Protein AF-A0A954YAK0-F1 (afdb_monomer)

Foldseek 3Di:
DLVCLLCVDDLCVVCVVVVHDSVVLVVCVVVDVVSVVSSVCSNVNNVVVVVVVLVVQCVPPVSVVSVLVVCCVVPVVVRPDDPVNVD

Solvent-accessible surface area (backbone atoms only — not comparable to full-atom values): 4872 Å² total; per-residue (Å²): 78,58,70,45,21,47,73,60,44,53,69,64,56,21,22,56,72,69,74,42,61,55,68,58,53,54,50,46,34,74,73,33,64,68,57,33,50,50,49,51,49,22,50,53,46,28,57,52,50,53,50,49,52,50,58,57,47,47,71,38,80,92,36,49,64,54,49,51,53,51,44,27,70,77,38,40,96,79,56,48,80,55,83,81,73,74,116

Mean predicted aligned error: 5.67 Å

Structure (mmCIF, N/CA/C/O backbone):
data_AF-A0A954YAK0-F1
#
_entry.id   AF-A0A954YAK0-F1
#
loop_
_atom_site.group_PDB
_atom_site.id
_atom_site.type_symbol
_atom_site.label_atom_id
_atom_site.label_alt_id
_atom_site.label_comp_id
_atom_site.label_asym_id
_atom_site.label_entity_id
_atom_site.label_seq_id
_atom_site.pdbx_PDB_ins_code
_atom_site.Cartn_x
_atom_site.Cartn_y
_atom_site.Cartn_z
_atom_site.occupancy
_atom_site.B_iso_or_equiv
_atom_site.auth_seq_id
_atom_site.auth_comp_id
_atom_site.auth_asym_id
_atom_site.auth_atom_id
_atom_site.pdbx_PDB_model_num
ATOM 1 N N . MET A 1 1 ? -2.869 1.653 15.314 1.00 91.81 1 MET A N 1
ATOM 2 C CA . MET A 1 1 ? -3.478 0.961 14.152 1.00 91.81 1 MET A CA 1
ATOM 3 C C . MET A 1 1 ? -3.178 1.686 12.854 1.00 91.81 1 MET A C 1
ATOM 5 O O . MET A 1 1 ? -2.490 1.093 12.042 1.00 91.81 1 MET A O 1
ATOM 9 N N . ILE A 1 2 ? -3.646 2.928 12.664 1.00 95.62 2 ILE A N 1
ATOM 10 C CA . ILE A 1 2 ? -3.402 3.697 11.427 1.00 95.62 2 ILE A CA 1
ATOM 11 C C . ILE A 1 2 ? -1.909 3.743 11.081 1.00 95.62 2 ILE A C 1
ATOM 13 O O . ILE A 1 2 ? -1.539 3.451 9.957 1.00 95.62 2 ILE A O 1
ATOM 17 N N . GLU A 1 3 ? -1.041 3.976 12.066 1.00 94.06 3 GLU A N 1
ATOM 18 C CA . GLU A 1 3 ? 0.416 3.941 11.872 1.00 94.06 3 GLU A CA 1
ATOM 19 C C . GLU A 1 3 ? 0.930 2.594 11.347 1.00 94.06 3 GLU A C 1
ATOM 21 O O . GLU A 1 3 ? 1.756 2.568 10.447 1.00 94.06 3 GLU A O 1
ATOM 26 N N . VAL A 1 4 ? 0.411 1.475 11.862 1.00 95.75 4 VAL A N 1
ATOM 27 C CA . VAL A 1 4 ? 0.799 0.121 11.432 1.00 95.75 4 VAL A CA 1
ATOM 28 C C . VAL A 1 4 ? 0.333 -0.146 10.002 1.00 95.75 4 VAL A C 1
ATOM 30 O O . VAL A 1 4 ? 1.072 -0.718 9.209 1.00 95.75 4 VAL A O 1
ATOM 33 N N . LEU A 1 5 ? -0.865 0.322 9.648 1.00 96.19 5 LEU A N 1
ATOM 34 C CA . LEU A 1 5 ? -1.364 0.265 8.274 1.00 96.19 5 LEU A CA 1
ATOM 35 C C . LEU A 1 5 ? -0.498 1.104 7.330 1.00 96.19 5 LEU A C 1
ATOM 37 O O . LEU A 1 5 ? -0.159 0.632 6.254 1.00 96.19 5 LEU A O 1
ATOM 41 N N . SER A 1 6 ? -0.072 2.295 7.755 1.00 93.88 6 SER A N 1
ATOM 42 C CA . SER A 1 6 ? 0.814 3.175 6.980 1.00 93.88 6 SER A CA 1
ATOM 43 C C . SER A 1 6 ? 2.219 2.603 6.752 1.00 93.88 6 SER A C 1
ATOM 45 O O . SER A 1 6 ? 2.964 3.141 5.936 1.00 93.88 6 SER A O 1
ATOM 47 N N . LEU A 1 7 ? 2.597 1.522 7.442 1.00 92.06 7 LEU A N 1
ATOM 48 C CA . LEU A 1 7 ? 3.816 0.756 7.157 1.00 92.06 7 LEU A CA 1
ATOM 49 C C . LEU A 1 7 ? 3.618 -0.301 6.056 1.00 92.06 7 LEU A C 1
ATOM 51 O O . LEU A 1 7 ? 4.585 -0.938 5.647 1.00 92.06 7 LEU A O 1
ATOM 55 N N . GLY A 1 8 ? 2.383 -0.519 5.598 1.00 92.44 8 GLY A N 1
ATOM 56 C CA . GLY A 1 8 ? 2.024 -1.572 4.646 1.00 92.44 8 GLY A CA 1
ATOM 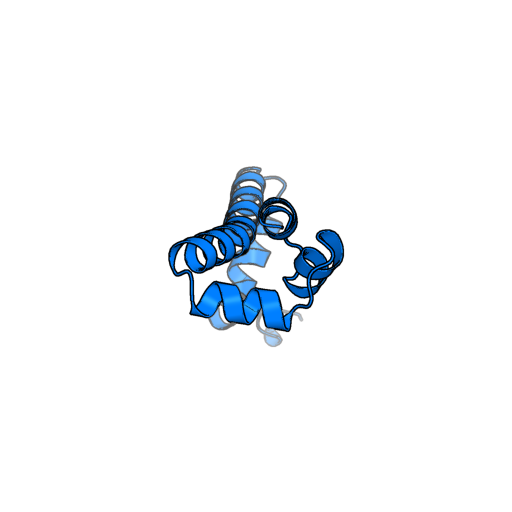57 C C . GLY A 1 8 ? 1.612 -2.885 5.289 1.00 92.44 8 GLY A C 1
ATOM 58 O O . GLY A 1 8 ? 1.471 -3.893 4.598 1.00 92.44 8 GLY A O 1
ATOM 59 N N . CYS A 1 9 ? 1.416 -2.906 6.608 1.00 95.06 9 CYS A N 1
ATOM 60 C CA . CYS A 1 9 ? 0.928 -4.103 7.270 1.00 95.06 9 CYS A CA 1
ATOM 61 C C . CYS A 1 9 ? -0.561 -4.347 6.951 1.00 95.06 9 CYS A C 1
ATOM 63 O O . CYS A 1 9 ? -1.340 -3.392 6.905 1.00 95.06 9 CYS A O 1
ATOM 65 N N . PRO A 1 10 ? -0.985 -5.619 6.815 1.00 95.12 10 PRO A N 1
ATOM 66 C CA . PRO A 1 10 ? -2.39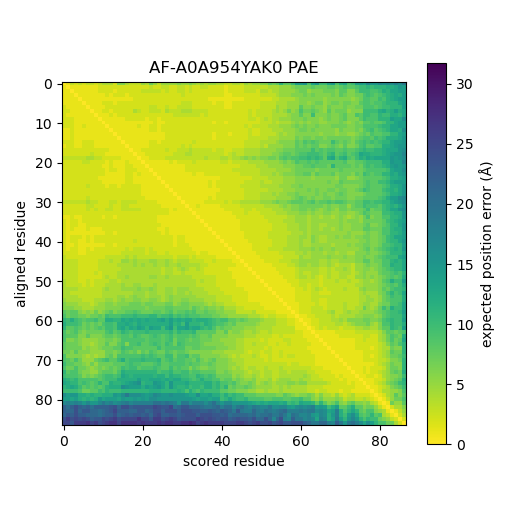5 -5.972 6.677 1.00 95.12 10 PRO A CA 1
ATOM 67 C C . PRO A 1 10 ? -3.247 -5.513 7.865 1.00 95.12 10 PRO A C 1
ATOM 69 O O . PRO A 1 10 ? -2.752 -5.350 8.988 1.00 95.12 10 PRO A O 1
ATOM 72 N N . LEU A 1 11 ? -4.556 -5.374 7.634 1.00 96.00 11 LEU A N 1
ATOM 73 C CA . LEU A 1 11 ? -5.517 -4.954 8.658 1.00 96.00 11 LEU A CA 1
ATOM 74 C C . LEU A 1 11 ? -5.555 -5.925 9.844 1.00 96.00 11 LEU A C 1
ATOM 76 O O . LEU A 1 11 ? -5.671 -5.492 10.986 1.00 96.00 11 LEU A O 1
ATOM 80 N N . GLU A 1 12 ? -5.380 -7.218 9.585 1.00 97.12 12 GLU A N 1
ATOM 81 C CA . GLU A 1 12 ? -5.265 -8.288 10.576 1.00 97.12 12 GLU A CA 1
ATOM 82 C C . GLU A 1 12 ? -4.103 -8.032 11.542 1.00 97.12 12 GLU A C 1
ATOM 84 O O . GLU A 1 12 ? -4.272 -8.079 12.762 1.00 97.12 12 GLU A O 1
ATOM 89 N N . THR A 1 13 ? -2.930 -7.699 10.997 1.00 97.25 13 THR A N 1
ATOM 90 C CA . THR A 1 13 ? -1.729 -7.379 11.777 1.00 97.25 13 THR A CA 1
ATOM 91 C C . THR A 1 13 ? -1.934 -6.105 12.587 1.00 97.25 13 THR A C 1
ATOM 93 O O . THR A 1 13 ? -1.600 -6.064 13.770 1.00 97.25 13 THR A O 1
ATOM 96 N N . ALA A 1 14 ? -2.520 -5.069 11.983 1.00 96.94 14 ALA A N 1
ATOM 97 C CA . ALA A 1 14 ? -2.783 -3.807 12.665 1.00 96.94 14 ALA A CA 1
ATOM 98 C C . ALA A 1 14 ? -3.818 -3.949 13.796 1.00 96.94 14 ALA A C 1
ATOM 100 O O . ALA A 1 14 ? -3.668 -3.305 14.836 1.00 96.94 14 ALA A O 1
ATOM 101 N N . ALA A 1 15 ? -4.836 -4.796 13.609 1.00 97.25 15 ALA A N 1
ATOM 102 C CA . ALA A 1 15 ? -5.840 -5.131 14.615 1.00 97.25 15 ALA A CA 1
ATOM 103 C C . ALA A 1 15 ? -5.217 -5.910 15.785 1.00 97.25 15 ALA A C 1
ATOM 105 O O . ALA A 1 15 ? -5.378 -5.515 16.941 1.00 97.25 15 ALA A O 1
ATOM 106 N N . GLY A 1 16 ? -4.416 -6.939 15.483 1.00 97.50 16 GLY A N 1
ATOM 107 C CA . GLY A 1 16 ? -3.659 -7.689 16.486 1.00 97.50 16 GLY A CA 1
ATOM 108 C C . GLY A 1 16 ? -2.691 -6.809 17.281 1.00 97.50 16 GLY A C 1
ATOM 109 O O . GLY A 1 16 ? -2.635 -6.915 18.503 1.00 97.50 16 GLY A O 1
ATOM 110 N N . TYR A 1 17 ? -1.999 -5.879 16.616 1.00 96.31 17 TYR A N 1
ATOM 111 C CA . TYR A 1 17 ? -1.057 -4.954 17.256 1.00 96.31 17 TYR A CA 1
ATOM 112 C C . TYR A 1 17 ? -1.714 -4.055 18.312 1.00 96.31 17 TYR A C 1
ATOM 114 O O . TYR A 1 17 ? -1.115 -3.783 19.348 1.00 96.31 17 TYR A O 1
ATOM 122 N N . VAL A 1 18 ? -2.948 -3.596 18.074 1.00 94.19 18 VAL A N 1
ATOM 123 C CA . VAL A 1 18 ? -3.691 -2.782 19.054 1.00 94.19 18 VAL A CA 1
ATOM 124 C C . VAL A 1 18 ? -4.539 -3.614 20.021 1.00 94.19 18 VAL A C 1
ATOM 126 O O . VAL A 1 18 ? -5.247 -3.041 20.845 1.00 94.19 18 VAL A O 1
ATOM 129 N N . GLY A 1 19 ? -4.502 -4.946 19.918 1.00 96.44 19 GLY A N 1
ATOM 130 C CA . GLY A 1 19 ? -5.284 -5.849 20.765 1.00 96.44 19 GLY A CA 1
ATOM 131 C C . GLY A 1 19 ? -6.790 -5.837 20.483 1.00 96.44 19 GLY A C 1
ATOM 132 O O . GLY A 1 19 ? -7.577 -6.106 21.388 1.00 96.44 19 GLY A O 1
ATOM 133 N N . CYS A 1 20 ? -7.212 -5.517 19.255 1.00 96.19 20 CYS A N 1
ATOM 134 C CA . CYS A 1 20 ? -8.624 -5.468 18.872 1.00 96.19 20 CYS A CA 1
ATOM 135 C C . CYS A 1 20 ? -8.985 -6.633 17.931 1.00 96.19 20 CYS A C 1
ATOM 137 O O . CYS A 1 20 ? -8.239 -6.901 16.986 1.00 96.19 20 CYS A O 1
ATOM 139 N N . PRO A 1 21 ? -10.128 -7.319 18.128 1.00 97.50 21 PRO A N 1
ATOM 140 C CA . PRO A 1 21 ? -10.621 -8.296 17.164 1.00 97.50 21 PRO A CA 1
ATOM 141 C C . PRO A 1 21 ? -10.883 -7.652 15.799 1.00 97.50 21 PRO A C 1
ATOM 143 O O . PRO A 1 21 ? -11.524 -6.605 15.712 1.00 97.50 21 PRO A O 1
ATOM 146 N N . LEU A 1 22 ? -10.463 -8.311 14.717 1.00 97.50 22 LEU A N 1
ATOM 147 C CA . LEU A 1 22 ? -10.630 -7.799 13.351 1.00 97.50 22 LEU A CA 1
ATOM 148 C C . LEU A 1 22 ? -12.086 -7.436 13.018 1.00 97.50 22 LEU A C 1
ATOM 150 O O . LEU A 1 22 ? -12.346 -6.399 12.411 1.00 97.50 22 LEU A O 1
ATOM 154 N N . GLU A 1 23 ? -13.042 -8.258 13.450 1.00 97.75 23 GLU A N 1
ATOM 155 C CA . GLU A 1 23 ? -14.471 -8.009 13.226 1.00 97.75 23 GLU A CA 1
ATOM 156 C C . GLU A 1 23 ? -14.959 -6.724 13.903 1.00 97.75 23 GLU A C 1
ATOM 158 O O . GLU A 1 23 ? -15.763 -5.989 13.331 1.00 97.75 23 GLU A O 1
ATOM 163 N N . GLN A 1 24 ? -14.419 -6.387 15.077 1.00 97.31 24 GLN A N 1
ATOM 164 C CA . GLN A 1 24 ? -14.740 -5.135 15.759 1.00 97.31 24 GLN A CA 1
ATOM 165 C C . GLN A 1 24 ? -14.166 -3.927 15.011 1.00 97.31 24 GLN A C 1
ATOM 167 O O . GLN A 1 24 ? -14.830 -2.893 14.919 1.00 97.31 24 GLN A O 1
ATOM 172 N N . VAL A 1 25 ? -12.974 -4.058 14.421 1.00 96.75 25 VAL A N 1
ATOM 173 C CA . VAL A 1 25 ? -12.398 -3.013 13.559 1.00 96.75 25 VAL A CA 1
ATOM 174 C C . VAL A 1 25 ? -13.282 -2.793 12.333 1.00 96.75 25 VAL A C 1
ATOM 176 O O . VAL A 1 25 ? -13.652 -1.659 12.042 1.00 96.75 25 VAL A O 1
ATOM 179 N N . ARG A 1 26 ? -13.703 -3.872 11.661 1.00 97.25 26 ARG A N 1
ATOM 180 C CA . ARG A 1 26 ? -14.598 -3.810 10.492 1.00 97.25 26 ARG A CA 1
ATOM 181 C C . ARG A 1 26 ? -15.972 -3.231 10.827 1.00 97.25 26 ARG A C 1
ATOM 183 O O . ARG A 1 26 ? -16.518 -2.467 10.037 1.00 97.25 26 ARG A O 1
ATOM 190 N N . GLU A 1 27 ? -16.545 -3.585 11.974 1.00 97.94 27 GLU A N 1
ATOM 191 C CA . GLU A 1 27 ? -17.795 -2.986 12.457 1.00 97.94 27 GLU A CA 1
ATOM 192 C C . GLU A 1 27 ? -17.620 -1.490 12.724 1.00 97.94 27 GLU A C 1
ATOM 194 O O . GLU A 1 27 ? -18.456 -0.694 12.308 1.00 97.94 27 GLU A O 1
ATOM 199 N N . THR A 1 28 ? -16.511 -1.097 13.354 1.00 97.19 28 THR A N 1
ATOM 200 C CA . THR A 1 28 ? -16.195 0.318 13.595 1.00 97.19 28 THR A CA 1
ATOM 201 C C . THR A 1 28 ? -16.065 1.078 12.279 1.00 97.19 28 THR A C 1
ATOM 203 O O . THR A 1 28 ? -16.694 2.115 12.132 1.00 97.19 28 THR A O 1
ATOM 206 N N . MET A 1 29 ? -15.358 0.532 11.284 1.00 97.69 29 MET A N 1
ATOM 207 C CA . MET A 1 29 ? -15.272 1.134 9.946 1.00 97.69 29 MET A CA 1
ATOM 208 C C . MET A 1 29 ? -16.641 1.268 9.262 1.00 97.69 29 MET A C 1
ATOM 210 O O . MET A 1 29 ? -16.864 2.209 8.515 1.00 97.69 29 MET A O 1
ATOM 214 N N . ARG A 1 30 ? -17.586 0.352 9.504 1.00 97.94 30 ARG A N 1
ATOM 215 C CA . ARG A 1 30 ? -18.949 0.473 8.955 1.00 97.94 30 ARG A CA 1
ATOM 216 C C . ARG A 1 30 ? -19.784 1.559 9.638 1.00 97.94 30 ARG A C 1
ATOM 218 O O . ARG A 1 30 ? -20.724 2.055 9.027 1.00 97.94 30 ARG A O 1
ATOM 225 N N . ARG A 1 31 ? -19.486 1.890 10.897 1.00 97.81 31 ARG A N 1
ATOM 226 C CA . ARG A 1 31 ? -20.243 2.866 11.703 1.00 97.81 31 ARG A CA 1
ATOM 227 C C . ARG A 1 31 ? -19.634 4.263 11.700 1.00 97.81 31 ARG A C 1
ATOM 229 O O . ARG A 1 31 ? -20.366 5.234 11.851 1.00 97.81 31 ARG A O 1
ATOM 236 N N . ASP A 1 32 ? -18.317 4.348 11.573 1.00 98.06 32 ASP A N 1
ATOM 237 C CA . ASP A 1 32 ? -17.543 5.582 11.586 1.00 98.06 32 ASP A CA 1
ATOM 238 C C . ASP A 1 32 ? -16.864 5.761 10.225 1.00 98.06 32 ASP A C 1
ATOM 240 O O . ASP A 1 32 ? -15.816 5.178 9.934 1.00 98.06 32 ASP A O 1
ATOM 244 N N . GLU A 1 33 ? -17.500 6.574 9.381 1.00 97.75 33 GLU A N 1
ATOM 245 C CA . GLU A 1 33 ? -17.026 6.886 8.033 1.00 97.75 33 GLU A CA 1
ATOM 246 C C . GLU A 1 33 ? -15.647 7.553 8.055 1.00 97.75 33 GLU A C 1
ATOM 248 O O . GLU A 1 33 ? -14.777 7.204 7.258 1.00 97.75 33 GLU A O 1
ATOM 253 N N . LYS A 1 34 ? -15.389 8.438 9.024 1.00 98.00 34 LYS A N 1
ATOM 254 C CA . LYS A 1 34 ? -14.094 9.112 9.146 1.00 98.00 34 LYS A CA 1
ATOM 255 C C . LYS A 1 34 ? -12.988 8.105 9.454 1.00 98.00 34 LYS A C 1
ATOM 257 O O . LYS A 1 34 ? -11.909 8.167 8.864 1.00 98.00 34 LYS A O 1
ATOM 262 N N . PHE A 1 35 ? -13.253 7.163 10.354 1.00 97.19 35 PHE A N 1
ATOM 263 C CA . PHE A 1 35 ? -12.306 6.095 10.650 1.00 97.19 35 PHE A CA 1
ATOM 264 C C . PHE A 1 35 ? -12.064 5.193 9.430 1.00 97.19 35 PHE A C 1
ATOM 266 O O . PHE A 1 35 ? -10.919 4.838 9.142 1.00 97.19 35 PHE A O 1
ATOM 273 N N . ALA A 1 36 ? -13.111 4.866 8.667 1.00 97.94 36 ALA A N 1
ATOM 274 C CA . ALA A 1 36 ? -12.972 4.108 7.426 1.00 97.94 36 ALA A CA 1
ATOM 275 C C . ALA A 1 36 ? -12.106 4.837 6.388 1.00 97.94 36 ALA A C 1
ATOM 277 O O . ALA A 1 36 ? -11.235 4.217 5.774 1.00 97.94 36 ALA A O 1
ATOM 278 N N . GLU A 1 37 ? -12.288 6.148 6.228 1.00 98.00 37 GLU A N 1
ATOM 279 C CA . GLU A 1 37 ? -11.453 6.980 5.358 1.00 98.00 37 GLU A CA 1
ATOM 280 C C . GLU A 1 37 ? -9.992 7.020 5.817 1.00 98.00 37 GLU A C 1
ATOM 282 O O . GLU A 1 37 ? -9.078 6.964 4.994 1.00 98.00 37 GLU A O 1
ATOM 287 N N . GLU A 1 38 ? -9.734 7.129 7.121 1.00 97.50 38 GLU A N 1
ATOM 288 C CA . GLU A 1 38 ? -8.376 7.104 7.673 1.00 97.50 38 GLU A CA 1
ATOM 289 C C . GLU A 1 38 ? -7.681 5.764 7.412 1.00 97.50 38 GLU A C 1
ATOM 291 O O . GLU A 1 38 ? -6.538 5.753 6.950 1.00 97.50 38 GLU A O 1
ATOM 296 N N . VAL A 1 39 ? -8.380 4.645 7.621 1.00 96.81 39 VAL A N 1
ATOM 297 C CA . VAL A 1 39 ? -7.882 3.301 7.289 1.00 96.81 39 VAL A CA 1
ATOM 298 C C . VAL A 1 39 ? -7.619 3.172 5.787 1.00 96.81 39 VAL A C 1
ATOM 300 O O . VAL A 1 39 ? -6.538 2.738 5.388 1.00 96.81 39 VAL A O 1
ATOM 303 N N . GLY A 1 40 ? -8.570 3.594 4.949 1.00 96.31 40 GLY A N 1
ATOM 304 C CA . GLY A 1 40 ? -8.435 3.554 3.494 1.00 96.31 40 GLY A CA 1
ATOM 305 C C . GLY A 1 40 ? -7.249 4.379 2.994 1.00 96.31 40 GLY A C 1
ATOM 306 O O . GLY A 1 40 ? -6.453 3.894 2.191 1.00 96.31 40 GLY A O 1
ATOM 307 N N . ARG A 1 41 ? -7.068 5.598 3.519 1.00 96.62 41 ARG A N 1
ATOM 308 C CA . ARG A 1 41 ? -5.918 6.457 3.196 1.00 96.62 41 ARG A CA 1
ATOM 309 C C . ARG A 1 41 ? -4.595 5.856 3.644 1.00 96.62 41 ARG A C 1
ATOM 311 O O . ARG A 1 41 ? -3.624 5.974 2.905 1.00 96.62 41 ARG A O 1
ATOM 318 N N . ALA A 1 42 ? -4.539 5.235 4.820 1.00 96.25 42 ALA A N 1
ATOM 319 C CA . ALA A 1 42 ? -3.317 4.603 5.308 1.00 96.25 42 ALA A CA 1
ATOM 320 C C . ALA A 1 42 ? -2.888 3.445 4.398 1.00 96.25 42 ALA A C 1
ATOM 322 O O . ALA A 1 42 ? -1.735 3.395 3.980 1.00 96.25 42 ALA A O 1
ATOM 323 N N . ILE A 1 43 ? -3.831 2.576 4.021 1.00 94.56 43 ILE A N 1
ATOM 324 C CA . ILE A 1 43 ? -3.572 1.438 3.129 1.00 94.56 43 ILE A CA 1
ATOM 325 C C 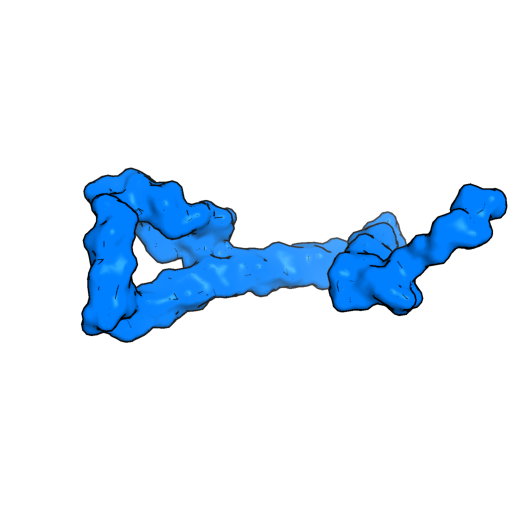. ILE A 1 43 ? -3.159 1.925 1.734 1.00 94.56 43 ILE A C 1
ATOM 327 O O . ILE A 1 43 ? -2.110 1.533 1.227 1.00 94.56 43 ILE A O 1
ATOM 331 N N . ALA A 1 44 ? -3.931 2.832 1.128 1.00 94.69 44 ALA A N 1
ATOM 332 C CA . ALA A 1 44 ? -3.618 3.363 -0.200 1.00 94.69 44 ALA A CA 1
ATOM 333 C C . ALA A 1 44 ? -2.315 4.186 -0.214 1.00 94.69 44 ALA A C 1
ATOM 335 O O . ALA A 1 44 ? -1.570 4.186 -1.194 1.00 94.69 44 ALA A O 1
ATOM 336 N N . GLY A 1 45 ? -2.015 4.886 0.882 1.00 94.06 45 GLY A N 1
ATOM 337 C CA . GLY A 1 45 ? -0.817 5.708 1.025 1.00 94.06 45 GLY A CA 1
ATOM 338 C C . GLY A 1 45 ? 0.479 4.909 0.904 1.00 94.06 45 GLY A C 1
ATOM 339 O O . GLY A 1 45 ? 1.454 5.422 0.357 1.00 94.06 45 GLY A O 1
ATOM 340 N N . VAL A 1 46 ? 0.476 3.648 1.342 1.00 92.00 46 VAL A N 1
ATOM 341 C CA . VAL A 1 46 ? 1.625 2.738 1.226 1.00 92.00 46 VAL A CA 1
ATOM 342 C C . VAL A 1 46 ? 1.944 2.442 -0.232 1.00 92.00 46 VAL A C 1
ATOM 344 O O . VAL A 1 46 ? 3.094 2.577 -0.651 1.00 92.00 46 VAL A O 1
ATOM 347 N N . GLU A 1 47 ? 0.932 2.087 -1.027 1.00 89.38 47 GLU A N 1
ATOM 348 C CA . GLU A 1 47 ? 1.113 1.834 -2.458 1.00 89.38 47 GLU A CA 1
ATOM 349 C C . GLU A 1 47 ? 1.658 3.080 -3.158 1.00 89.38 47 GLU A C 1
ATOM 351 O O . GLU A 1 47 ? 2.631 3.005 -3.909 1.00 89.38 47 GLU A O 1
ATOM 356 N N . VAL A 1 48 ? 1.102 4.254 -2.842 1.00 93.06 48 VAL A N 1
ATOM 357 C CA . VAL A 1 48 ? 1.586 5.531 -3.379 1.00 93.06 48 VAL A CA 1
ATOM 358 C C . VAL A 1 48 ? 3.045 5.788 -2.991 1.00 93.06 48 VAL A C 1
ATOM 360 O O . VAL A 1 48 ? 3.823 6.248 -3.829 1.00 93.06 48 VAL A O 1
ATOM 363 N N . GLU A 1 49 ? 3.455 5.494 -1.757 1.00 92.00 49 GLU A N 1
ATOM 364 C CA . GLU A 1 49 ? 4.842 5.691 -1.324 1.00 92.00 49 GLU A CA 1
ATOM 365 C C . GLU A 1 49 ? 5.806 4.714 -2.012 1.00 92.00 49 GLU A C 1
ATOM 367 O O . GLU A 1 49 ? 6.874 5.122 -2.475 1.00 92.00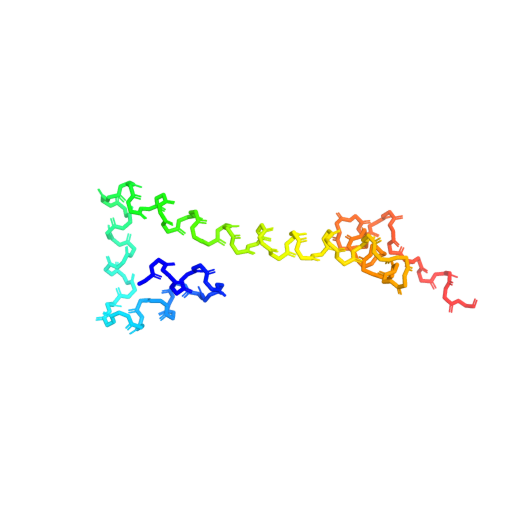 49 GLU A O 1
ATOM 372 N N . HIS A 1 50 ? 5.417 3.449 -2.189 1.00 89.31 50 HIS A N 1
ATOM 373 C CA . HIS A 1 50 ? 6.191 2.500 -2.993 1.00 89.31 50 HIS A CA 1
ATOM 374 C C . HIS A 1 50 ? 6.326 2.967 -4.446 1.00 89.31 50 HIS A C 1
ATOM 376 O O . HIS A 1 50 ? 7.426 2.932 -5.004 1.00 89.31 50 HIS A O 1
ATOM 382 N N . MET A 1 51 ? 5.253 3.502 -5.032 1.00 90.31 51 MET A N 1
ATOM 383 C CA . MET A 1 51 ? 5.293 4.084 -6.372 1.00 90.31 51 MET A CA 1
ATOM 384 C C . MET A 1 51 ? 6.197 5.316 -6.457 1.00 90.31 51 MET A C 1
ATOM 386 O O . MET A 1 51 ? 6.919 5.483 -7.441 1.00 90.31 51 MET A O 1
ATOM 390 N N . ARG A 1 52 ? 6.234 6.164 -5.422 1.00 92.12 52 ARG A N 1
ATOM 391 C CA . ARG A 1 52 ? 7.196 7.276 -5.350 1.00 92.12 52 ARG A CA 1
ATOM 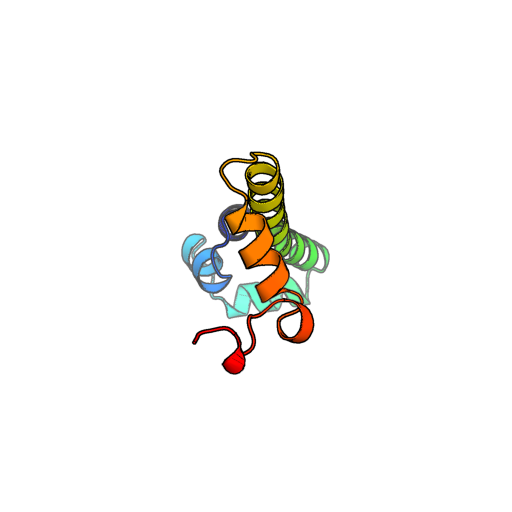392 C C . ARG A 1 52 ? 8.632 6.778 -5.279 1.00 92.12 52 ARG A C 1
ATOM 394 O O . ARG A 1 52 ? 9.497 7.372 -5.919 1.00 92.12 52 ARG A O 1
ATOM 401 N N . ASN A 1 53 ? 8.897 5.707 -4.537 1.00 90.50 53 ASN A N 1
ATOM 402 C CA . ASN A 1 53 ? 10.230 5.112 -4.466 1.00 90.50 53 ASN A CA 1
ATOM 403 C C . ASN A 1 53 ? 10.666 4.538 -5.817 1.00 90.50 53 ASN A C 1
ATOM 405 O O . ASN A 1 53 ? 11.787 4.804 -6.248 1.00 90.50 53 ASN A O 1
ATOM 409 N N . LEU A 1 54 ? 9.763 3.859 -6.528 1.00 90.19 54 LEU A N 1
ATOM 410 C CA . LEU A 1 54 ? 9.999 3.412 -7.902 1.00 90.19 54 LEU A CA 1
ATOM 411 C C . LEU A 1 54 ? 10.299 4.587 -8.838 1.00 90.19 54 LEU A C 1
ATOM 413 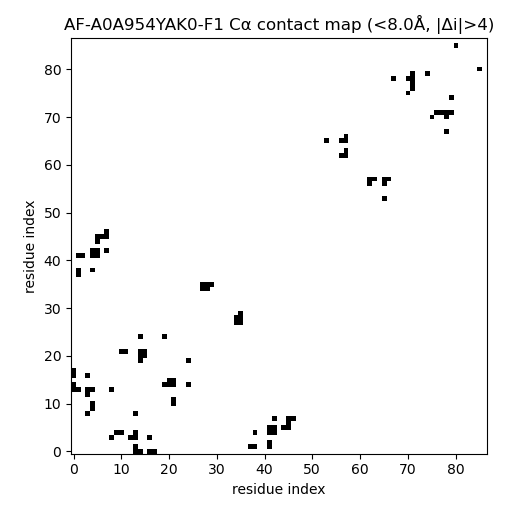O O . LEU A 1 54 ? 11.299 4.555 -9.547 1.00 90.19 54 LEU A O 1
ATOM 417 N N . LEU A 1 55 ? 9.494 5.654 -8.791 1.00 89.06 55 LEU A N 1
ATOM 418 C CA . LEU A 1 55 ? 9.704 6.857 -9.602 1.00 89.06 55 LEU A CA 1
ATOM 419 C C . LEU A 1 55 ? 11.029 7.566 -9.281 1.00 89.06 55 LEU A C 1
ATOM 421 O O . LEU A 1 55 ? 11.654 8.153 -10.160 1.00 89.06 55 LEU A O 1
ATOM 425 N N . ARG A 1 56 ? 11.457 7.566 -8.015 1.00 91.69 56 ARG A N 1
ATOM 426 C CA . ARG A 1 56 ? 12.764 8.111 -7.620 1.00 91.69 56 ARG A CA 1
ATOM 427 C C . ARG A 1 56 ? 13.893 7.259 -8.191 1.00 91.69 56 ARG A C 1
ATOM 429 O O . ARG A 1 56 ? 14.808 7.819 -8.783 1.00 91.69 56 ARG A O 1
ATOM 436 N N . ALA A 1 57 ? 13.805 5.936 -8.054 1.00 90.31 57 ALA A N 1
ATOM 437 C CA . ALA A 1 57 ? 14.800 5.014 -8.591 1.00 90.31 57 ALA A CA 1
ATOM 438 C C . ALA A 1 57 ? 14.885 5.096 -10.122 1.00 90.31 57 ALA A C 1
ATOM 440 O O . ALA A 1 57 ? 15.980 5.132 -10.666 1.00 90.31 57 ALA A O 1
ATOM 441 N N . SER A 1 58 ? 13.752 5.225 -10.818 1.00 87.25 58 SER A N 1
ATOM 442 C CA . SER A 1 58 ? 13.709 5.309 -12.282 1.00 87.25 58 SER A CA 1
ATOM 443 C C . SER A 1 58 ? 14.362 6.569 -12.866 1.00 87.25 58 SER A C 1
ATOM 445 O O . SER A 1 58 ? 14.515 6.654 -14.080 1.00 87.25 58 SER A O 1
ATOM 447 N N . ARG A 1 59 ? 14.688 7.574 -12.039 1.00 89.06 59 ARG A N 1
ATOM 448 C CA . ARG A 1 59 ? 15.415 8.788 -12.456 1.00 89.06 59 ARG A CA 1
ATOM 449 C C . ARG A 1 59 ? 16.932 8.609 -12.457 1.00 89.06 59 ARG A C 1
ATOM 451 O O . ARG A 1 59 ? 17.627 9.485 -12.956 1.00 89.06 59 ARG A O 1
ATOM 458 N N . ASP A 1 60 ? 17.441 7.532 -11.865 1.00 92.50 60 ASP A N 1
ATOM 459 C CA . ASP A 1 60 ? 18.842 7.145 -11.999 1.00 92.50 60 ASP A CA 1
ATOM 460 C C . ASP A 1 60 ? 18.988 6.285 -13.257 1.00 92.50 60 ASP A C 1
ATOM 462 O O . ASP A 1 60 ? 18.468 5.169 -13.320 1.00 92.50 60 ASP A O 1
ATOM 466 N N . ASP A 1 61 ? 19.722 6.781 -14.253 1.00 87.44 61 ASP A N 1
ATOM 467 C CA . ASP A 1 61 ? 19.963 6.072 -15.516 1.00 87.44 61 ASP A CA 1
ATOM 468 C C . ASP A 1 61 ? 20.605 4.688 -15.302 1.00 87.44 61 ASP A C 1
ATOM 470 O O . ASP A 1 61 ? 20.415 3.768 -16.103 1.00 87.44 61 ASP A O 1
ATOM 474 N N . ARG A 1 62 ? 21.321 4.481 -14.185 1.00 92.25 62 ARG A N 1
ATOM 475 C CA . ARG A 1 62 ? 21.887 3.170 -13.818 1.00 92.25 62 ARG A CA 1
ATOM 476 C C . ARG A 1 62 ? 20.813 2.152 -13.429 1.00 92.25 62 ARG A C 1
ATOM 478 O O . ARG A 1 62 ? 21.064 0.951 -13.499 1.00 92.25 62 ARG A O 1
ATOM 485 N N . GLN A 1 63 ? 19.623 2.613 -13.049 1.00 90.31 63 GLN A N 1
ATOM 486 C CA . GLN A 1 63 ? 18.481 1.811 -12.607 1.00 90.31 63 GLN A CA 1
ATOM 487 C C . GLN A 1 63 ? 17.414 1.645 -13.702 1.00 90.31 63 GLN A C 1
ATOM 489 O O . GLN A 1 63 ? 16.259 1.347 -13.400 1.00 90.31 63 GLN A O 1
ATOM 494 N N . TRP A 1 64 ? 17.778 1.774 -14.984 1.00 87.00 64 TRP A N 1
ATOM 495 C CA . TRP A 1 64 ? 16.853 1.662 -16.127 1.00 87.00 64 TRP A CA 1
ATOM 496 C C . TRP A 1 64 ? 15.954 0.410 -16.106 1.00 87.00 64 TRP A C 1
ATOM 498 O O . TRP A 1 64 ? 14.828 0.436 -16.607 1.00 87.00 64 TRP A O 1
ATOM 508 N N . ARG A 1 65 ? 16.411 -0.687 -15.485 1.00 90.62 65 ARG A N 1
ATOM 509 C CA . ARG A 1 65 ? 15.635 -1.925 -15.305 1.00 90.62 65 ARG A CA 1
ATOM 510 C C . ARG A 1 65 ? 14.359 -1.734 -14.483 1.00 90.62 65 ARG A C 1
ATOM 512 O O . ARG A 1 65 ? 13.400 -2.458 -14.719 1.00 90.62 65 ARG A O 1
ATOM 519 N N . VAL A 1 66 ? 14.322 -0.766 -13.566 1.00 90.62 66 VAL A N 1
ATOM 520 C CA . VAL A 1 66 ? 13.116 -0.419 -12.794 1.00 90.62 66 VAL A CA 1
ATOM 521 C C . VAL A 1 66 ? 12.017 0.087 -13.729 1.00 90.62 66 VAL A C 1
ATOM 523 O O . VAL A 1 66 ? 10.867 -0.332 -13.613 1.00 90.62 66 VAL A O 1
ATOM 526 N N . SER A 1 67 ? 12.379 0.927 -14.701 1.00 87.75 67 SER A N 1
ATOM 527 C CA . SER A 1 67 ? 11.451 1.440 -15.713 1.00 87.75 67 SER A CA 1
ATOM 528 C C . SER A 1 67 ? 10.914 0.323 -16.607 1.00 87.75 67 SER A C 1
ATOM 530 O O . SER A 1 67 ? 9.718 0.283 -16.879 1.00 87.75 67 SER A O 1
ATOM 532 N N . VAL A 1 68 ? 11.778 -0.607 -17.028 1.00 90.56 68 VAL A N 1
ATOM 533 C CA . VAL A 1 68 ? 11.367 -1.769 -17.836 1.00 90.56 68 VAL A CA 1
ATOM 534 C C . VAL A 1 68 ? 10.423 -2.672 -17.051 1.00 90.56 68 VAL A C 1
ATOM 536 O O . VAL A 1 68 ? 9.322 -2.941 -17.521 1.00 90.56 68 VAL A O 1
ATOM 539 N N . TRP A 1 69 ? 10.802 -3.057 -15.830 1.00 90.94 69 TRP A N 1
ATOM 540 C CA . TRP A 1 69 ? 9.961 -3.873 -14.953 1.00 90.94 69 TRP A CA 1
ATOM 541 C C . TRP A 1 69 ? 8.580 -3.240 -14.733 1.00 90.94 69 TRP A C 1
ATOM 543 O O . TRP A 1 69 ? 7.559 -3.919 -14.840 1.00 90.94 69 TRP A O 1
ATOM 553 N N . TRP A 1 70 ? 8.528 -1.928 -14.481 1.00 90.31 70 TRP A N 1
ATOM 554 C CA . TRP A 1 70 ? 7.265 -1.226 -14.264 1.00 90.31 70 TRP A CA 1
ATOM 555 C C . TRP A 1 70 ? 6.369 -1.224 -15.512 1.00 90.31 70 TRP A C 1
ATOM 557 O O . TRP A 1 70 ? 5.168 -1.481 -15.417 1.00 90.31 70 TRP A O 1
ATOM 567 N N . LEU A 1 71 ? 6.943 -0.981 -16.695 1.00 90.25 71 LEU A N 1
ATOM 568 C CA . LEU A 1 71 ? 6.206 -1.012 -17.962 1.00 90.25 71 LEU A CA 1
ATOM 569 C C . LEU A 1 71 ? 5.674 -2.418 -18.285 1.00 90.25 71 LEU A C 1
ATOM 571 O O . LEU A 1 71 ? 4.528 -2.555 -18.718 1.00 90.25 71 LEU A O 1
ATOM 575 N N . GLU A 1 72 ? 6.467 -3.461 -18.030 1.00 93.19 72 GLU A N 1
ATOM 576 C CA . GLU A 1 72 ? 6.055 -4.862 -18.182 1.00 93.19 72 GLU A CA 1
ATOM 577 C C . GLU A 1 72 ? 4.932 -5.258 -17.215 1.00 93.19 72 GLU A C 1
ATOM 579 O O . GLU A 1 72 ? 4.050 -6.034 -17.588 1.00 93.19 72 GLU A O 1
ATOM 584 N N . ALA A 1 73 ? 4.948 -4.735 -15.985 1.00 89.62 73 ALA A N 1
ATOM 585 C CA . ALA A 1 73 ? 3.907 -4.981 -14.992 1.00 89.62 73 ALA A CA 1
ATOM 586 C C . ALA A 1 73 ? 2.584 -4.288 -15.362 1.00 89.62 73 ALA A C 1
ATOM 588 O O . ALA A 1 73 ? 1.523 -4.903 -15.269 1.00 89.62 73 ALA A O 1
ATOM 589 N N . MET A 1 74 ? 2.643 -3.033 -15.823 1.00 90.00 74 MET A N 1
ATOM 590 C CA . MET A 1 74 ? 1.454 -2.224 -16.125 1.00 90.00 74 MET A CA 1
ATOM 591 C C . MET A 1 74 ? 0.804 -2.538 -17.472 1.00 90.00 74 MET A C 1
ATOM 593 O O . MET A 1 74 ? -0.412 -2.418 -17.616 1.00 90.00 74 MET A O 1
ATOM 597 N N . ALA A 1 75 ? 1.594 -2.908 -18.478 1.00 90.19 75 ALA A N 1
ATOM 598 C CA . ALA A 1 75 ? 1.095 -3.194 -19.818 1.00 90.19 75 ALA A CA 1
ATOM 59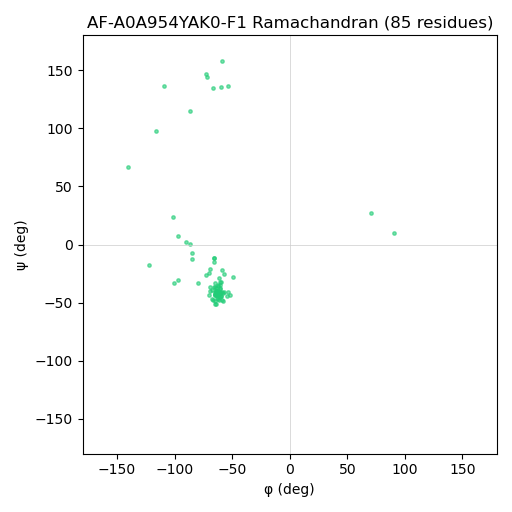9 C C . ALA A 1 75 ? 1.831 -4.400 -20.422 1.00 90.19 75 ALA A C 1
ATOM 601 O O . ALA A 1 75 ? 2.551 -4.264 -21.419 1.00 90.19 75 ALA A O 1
ATOM 602 N N . PRO A 1 76 ? 1.629 -5.606 -19.857 1.00 89.75 76 PRO A N 1
ATOM 603 C CA . PRO A 1 76 ? 2.380 -6.793 -20.245 1.00 89.75 76 PRO A CA 1
ATOM 604 C C . PRO A 1 76 ? 2.249 -7.113 -21.735 1.00 89.75 76 PRO A C 1
ATOM 606 O O . PRO A 1 76 ? 3.250 -7.399 -22.374 1.00 89.75 76 PRO A O 1
ATOM 609 N N . GLY A 1 77 ? 1.059 -6.979 -22.333 1.00 91.38 77 GLY A N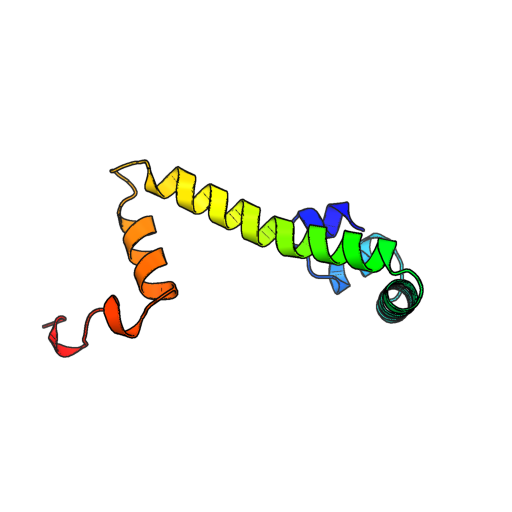 1
ATOM 610 C CA . GLY A 1 77 ? 0.862 -7.250 -23.766 1.00 91.38 77 GLY A CA 1
ATOM 611 C C . GLY A 1 77 ? 1.597 -6.293 -24.715 1.00 91.38 77 GLY A C 1
ATOM 612 O O . GLY A 1 77 ? 1.725 -6.590 -25.900 1.00 91.38 77 GLY A O 1
ATOM 613 N N . ARG A 1 78 ? 2.073 -5.147 -24.213 1.00 89.31 78 ARG A N 1
ATOM 614 C CA . ARG A 1 78 ? 2.818 -4.152 -24.994 1.00 89.31 78 ARG A CA 1
ATOM 615 C C . ARG A 1 78 ? 4.326 -4.231 -24.768 1.00 89.31 78 ARG A C 1
ATOM 617 O O . ARG A 1 78 ? 5.068 -3.917 -25.693 1.00 89.31 78 ARG A O 1
ATOM 624 N N . TYR A 1 79 ? 4.756 -4.595 -23.560 1.00 88.31 79 TYR A N 1
ATOM 625 C CA . TYR A 1 79 ? 6.156 -4.473 -23.146 1.00 88.31 79 TYR A CA 1
ATOM 626 C C . TYR A 1 79 ? 6.819 -5.777 -22.712 1.00 88.31 79 TYR A C 1
ATOM 628 O O . TYR A 1 79 ? 8.045 -5.813 -22.701 1.00 88.31 79 TYR A O 1
ATOM 636 N N . LYS A 1 80 ? 6.073 -6.844 -22.380 1.00 89.12 80 LYS A N 1
ATOM 637 C CA . LYS A 1 80 ? 6.723 -8.138 -22.149 1.00 89.12 80 LYS A CA 1
ATOM 638 C C . LYS A 1 80 ? 7.309 -8.646 -23.470 1.00 89.12 80 LYS A C 1
ATOM 640 O O . LYS A 1 80 ? 6.600 -8.609 -24.480 1.00 89.12 80 LYS A O 1
ATOM 645 N N . PRO A 1 81 ? 8.555 -9.149 -23.465 1.00 79.75 81 PRO A N 1
ATOM 646 C CA . PRO A 1 81 ? 9.133 -9.825 -24.617 1.00 79.75 81 PRO A CA 1
ATOM 647 C C . PRO A 1 81 ? 8.209 -10.946 -25.080 1.00 79.75 81 PRO A C 1
ATOM 649 O O . PRO A 1 81 ? 7.671 -11.685 -24.247 1.00 79.75 81 PRO A O 1
ATOM 652 N N . ARG A 1 82 ? 8.015 -11.070 -26.393 1.00 78.06 82 ARG A N 1
ATOM 653 C CA . ARG A 1 82 ? 7.317 -12.231 -26.944 1.00 78.06 82 ARG A CA 1
ATOM 654 C C . ARG A 1 82 ? 8.264 -13.421 -26.834 1.00 78.06 82 ARG A C 1
ATOM 656 O O . ARG A 1 82 ? 9.475 -13.252 -26.939 1.00 78.06 82 ARG A O 1
ATOM 663 N N . ASP A 1 83 ? 7.733 -14.620 -26.619 1.00 68.56 83 ASP A N 1
ATOM 664 C CA . ASP A 1 83 ? 8.575 -15.819 -26.484 1.00 68.56 83 ASP A CA 1
ATOM 665 C C . ASP A 1 83 ? 9.444 -16.076 -27.736 1.00 68.56 83 ASP A C 1
ATOM 667 O O . ASP A 1 83 ? 10.502 -16.689 -27.634 1.00 68.56 83 ASP A O 1
ATOM 671 N N . GLU A 1 84 ? 9.052 -15.528 -28.890 1.00 63.41 84 GLU A N 1
ATOM 672 C CA . GLU A 1 84 ? 9.804 -15.546 -30.154 1.00 63.41 84 GLU A CA 1
ATOM 673 C C . GLU A 1 84 ? 11.073 -14.667 -30.140 1.00 63.41 84 GLU A C 1
ATOM 675 O O . GLU A 1 84 ? 12.016 -14.959 -30.869 1.00 63.41 84 GLU A O 1
ATOM 680 N N . ASP A 1 85 ? 11.142 -13.640 -29.283 1.00 62.91 85 ASP A N 1
ATOM 681 C CA . ASP A 1 85 ? 12.275 -12.701 -29.188 1.00 62.91 85 ASP A CA 1
ATOM 682 C C . ASP A 1 85 ? 13.401 -13.206 -28.255 1.00 62.91 85 ASP A C 1
ATOM 684 O O . ASP A 1 85 ? 14.390 -12.507 -28.025 1.00 62.91 85 ASP A O 1
ATOM 688 N N . ARG A 1 86 ? 13.242 -14.396 -27.652 1.00 59.34 86 ARG A N 1
ATOM 689 C CA . ARG A 1 86 ? 14.190 -15.000 -26.690 1.00 59.34 86 ARG A CA 1
ATO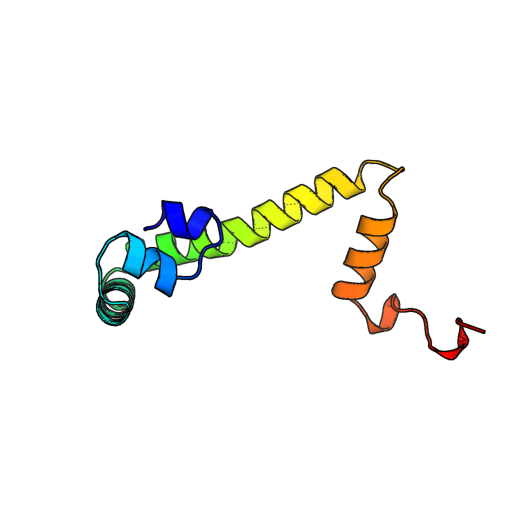M 690 C C . ARG A 1 86 ? 15.159 -16.025 -27.307 1.00 59.34 86 ARG A C 1
ATOM 692 O O . ARG A 1 86 ? 15.877 -16.675 -26.545 1.00 59.34 86 ARG A O 1
ATOM 699 N N . LEU A 1 87 ? 15.168 -16.173 -28.636 1.00 48.66 87 LEU A N 1
ATOM 700 C CA . LEU A 1 87 ? 16.042 -17.083 -29.396 1.00 48.66 87 LEU A CA 1
ATOM 701 C C . LEU A 1 87 ? 17.339 -16.411 -29.862 1.00 48.66 87 LEU A C 1
ATOM 703 O O . LEU A 1 87 ? 17.271 -15.268 -30.365 1.00 48.66 87 LEU A O 1
#

Sequence (87 aa):
MIEVLSLGCPLETAAGYVGCPLEQVRETMRRDEKFAEEVGRAIAGVEVEHMRNLLRASRDDRQWRVSVWWLEAMAPGRYKPRDEDRL

Nearest PDB structures (foldseek):
  1je8-assembly2_E  TM=5.436E-01  e=2.937E+00  Escherichia coli

Radius of gyration: 18.82 Å; Cα contacts (8 Å, |Δi|>4): 58; chains: 1; bounding box: 42×26×51 Å

pLDDT: mean 91.4, std 8.72, range [48.66, 98.06]

Secondary structure (DSSP, 8-state):
-HHHHTTT--HHHHHHHTT--HHHHHHHHHH-HHHHHHHHHHHHHHHHHHHHHHHHHTTSGGGHHHHHHHHHHH-HHHHSPPGGGG-